Protein AF-A0A355H1V7-F1 (afdb_monomer)

Secondary structure (DSSP, 8-state):
----HHHHHHT-SSS-EE---TTS--HHHHHHHHHHTSEE----TTTT-TTT-HHHHHHHHHHHT--TTS-HHHHHHHHHHHHHHHHTTTTTTSS---SSS--

Radius of gyration: 15.61 Å; Cα contacts (8 Å, |Δi|>4): 139; chains: 1; bounding box: 32×23×47 Å

Sequence (103 aa):
MIKSRLSEMLGIKYPIIQAGMGPFSNNNLCVAAANAGVLGLLSTSGLFNKDDQPWIYKAFVESGEAGMDDDMATVMEKVLKRTYRRSRTRAASSGSTSWYRRK

Solvent-accessible surface area (backbone atoms only — not comparable to full-atom values): 5896 Å² total; per-residue (Å²): 132,78,83,45,74,66,17,67,76,68,74,31,68,40,83,46,72,50,70,62,48,63,53,42,63,32,48,68,56,22,26,51,33,36,59,72,25,26,48,42,37,73,35,61,74,30,71,80,44,62,82,88,38,45,69,43,26,46,45,39,22,63,66,11,80,38,57,92,84,52,54,69,67,56,34,52,49,32,32,52,52,46,40,57,60,60,36,48,68,50,64,73,72,51,92,56,84,76,75,87,75,82,124

Nearest PDB structures (foldseek):
  2z6i-assembly1_A  TM=5.045E-01  e=8.194E-02  Streptococcus pneumoniae
  5gvh-assembly1_A-2  TM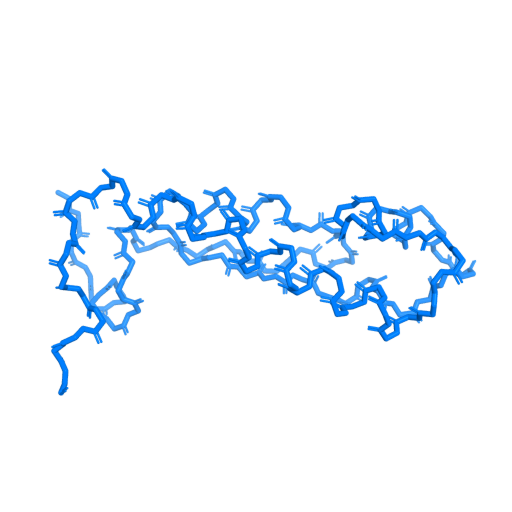=5.146E-01  e=1.339E-01  Thermotoga maritima MSB8

Foldseek 3Di:
DDDDPCCVVVVFDDNAEDDADPPAFCLVVLLVCLLNRHHRDGHCNNLPDCPVCVPRVVRLCVCLVHDPPDDSVVSVVSSVVVSVVSSCPNVVVPPPPDPVPDD

Mean predicted aligned error: 7.01 Å

pLDDT: mean 84.76, std 18.85, range [32.56, 97.06]

Structure (mmCIF, N/CA/C/O backbone):
data_AF-A0A355H1V7-F1
#
_entry.id   AF-A0A355H1V7-F1
#
loop_
_atom_site.group_PDB
_atom_site.id
_atom_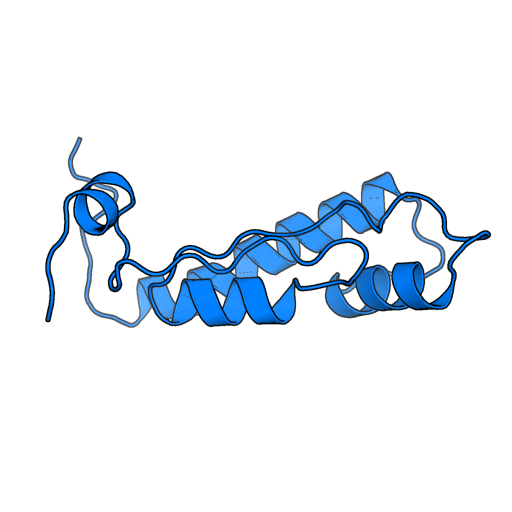site.type_symbol
_atom_site.label_atom_id
_atom_site.label_alt_id
_atom_site.label_comp_id
_atom_site.label_asym_id
_atom_site.label_entity_id
_atom_site.label_seq_id
_atom_site.pdbx_PDB_ins_code
_atom_site.Cartn_x
_atom_site.Cartn_y
_atom_site.Cartn_z
_atom_site.occupancy
_atom_site.B_iso_or_equiv
_atom_site.auth_seq_id
_atom_site.auth_comp_id
_atom_site.auth_asym_id
_atom_site.auth_atom_id
_atom_site.pdbx_PDB_model_num
ATOM 1 N N . MET A 1 1 ? -19.574 4.905 20.443 1.00 65.38 1 MET A N 1
ATOM 2 C CA . MET A 1 1 ? -18.733 4.244 19.414 1.00 65.38 1 MET A CA 1
ATOM 3 C C . MET A 1 1 ? -18.692 2.756 19.722 1.00 65.38 1 MET A C 1
ATOM 5 O O . MET A 1 1 ? -18.523 2.426 20.890 1.00 65.38 1 MET A O 1
ATOM 9 N N . ILE A 1 2 ? -18.876 1.885 18.725 1.00 82.44 2 ILE A N 1
ATOM 10 C CA . ILE A 1 2 ? -18.855 0.427 18.925 1.00 82.44 2 ILE A CA 1
ATOM 11 C C . ILE A 1 2 ? -17.416 0.000 19.227 1.00 82.44 2 ILE A C 1
ATOM 13 O O . ILE A 1 2 ? -16.537 0.160 18.383 1.00 82.44 2 ILE A O 1
ATOM 17 N N . LYS A 1 3 ? -17.176 -0.517 20.434 1.00 82.31 3 LYS A N 1
ATOM 18 C CA . LYS A 1 3 ? -15.913 -1.166 20.797 1.00 82.31 3 LYS A CA 1
ATOM 19 C C . LYS A 1 3 ? -16.051 -2.657 20.524 1.00 82.31 3 LYS A C 1
ATOM 21 O O . LYS A 1 3 ? -16.932 -3.301 21.082 1.00 82.31 3 LYS A O 1
ATOM 26 N N . SER A 1 4 ? -15.214 -3.178 19.634 1.00 93.75 4 SER A N 1
ATOM 27 C CA . SER A 1 4 ? -15.190 -4.595 19.272 1.00 93.75 4 SER A CA 1
ATOM 28 C C . SER A 1 4 ? -13.852 -5.218 19.658 1.00 93.75 4 SER A C 1
ATOM 30 O O . SER A 1 4 ? -12.834 -4.523 19.700 1.00 93.75 4 SER A O 1
ATOM 32 N N . ARG A 1 5 ? -13.832 -6.545 19.819 1.00 95.94 5 ARG A N 1
ATOM 33 C CA . ARG A 1 5 ? -12.591 -7.313 19.992 1.00 95.94 5 ARG A CA 1
ATOM 34 C C . ARG A 1 5 ? -11.584 -7.051 18.861 1.00 95.94 5 ARG A C 1
ATOM 36 O O . ARG A 1 5 ? -10.390 -6.969 19.118 1.00 95.94 5 ARG A O 1
ATOM 43 N N . LEU A 1 6 ? -12.058 -6.870 17.624 1.00 94.12 6 LEU A N 1
ATOM 44 C CA . LEU A 1 6 ? -11.215 -6.553 16.465 1.00 94.12 6 LEU A CA 1
ATOM 45 C C . LEU A 1 6 ? -10.490 -5.209 16.638 1.00 94.12 6 LEU A C 1
ATOM 47 O O . LEU A 1 6 ? -9.289 -5.113 16.400 1.00 94.12 6 LEU A O 1
ATOM 51 N N . SER A 1 7 ? -11.219 -4.183 17.080 1.00 93.75 7 SER A N 1
ATOM 52 C CA . SER A 1 7 ? -10.673 -2.844 17.323 1.00 93.75 7 SER A CA 1
ATOM 53 C C . SER A 1 7 ? -9.597 -2.854 18.412 1.00 93.75 7 SER A C 1
ATOM 55 O O . SER A 1 7 ? -8.567 -2.206 18.251 1.00 93.75 7 SER A O 1
ATOM 57 N N . GLU A 1 8 ? -9.804 -3.626 19.484 1.00 94.19 8 GLU A N 1
ATOM 58 C CA . GLU A 1 8 ? -8.840 -3.783 20.583 1.00 94.19 8 GLU A CA 1
ATOM 59 C C . GLU A 1 8 ? -7.590 -4.563 20.162 1.00 94.19 8 GLU A C 1
ATOM 61 O O . GLU A 1 8 ? -6.478 -4.145 20.473 1.00 94.19 8 GLU A O 1
ATOM 66 N N . MET A 1 9 ? -7.756 -5.658 19.413 1.00 96.00 9 MET A N 1
ATOM 67 C CA . MET A 1 9 ? -6.635 -6.476 18.934 1.00 96.00 9 MET A CA 1
ATOM 68 C C . MET A 1 9 ? -5.710 -5.715 17.979 1.00 96.00 9 MET A C 1
ATOM 70 O O . MET A 1 9 ? -4.501 -5.929 18.002 1.00 96.00 9 MET A O 1
ATOM 74 N N . LEU A 1 10 ? -6.273 -4.851 17.131 1.00 93.06 10 LEU A N 1
ATOM 75 C CA . LEU A 1 10 ? -5.533 -4.150 16.078 1.00 93.06 10 LEU A CA 1
ATOM 76 C C . LEU A 1 10 ? -5.174 -2.700 16.428 1.00 93.06 10 LEU A C 1
ATOM 78 O O . LEU A 1 10 ? -4.433 -2.063 15.683 1.00 93.06 10 LEU A O 1
ATOM 82 N N . GLY A 1 11 ? -5.711 -2.152 17.522 1.00 92.31 11 GLY A N 1
ATOM 83 C CA . GLY A 1 11 ? -5.506 -0.750 17.896 1.00 92.31 11 GLY A CA 1
ATOM 84 C C . GLY A 1 11 ? -6.143 0.256 16.927 1.00 92.31 11 GLY A C 1
ATOM 85 O O . GLY A 1 11 ? -5.618 1.353 16.749 1.00 92.31 11 GLY A O 1
ATOM 86 N N . ILE A 1 12 ? -7.261 -0.105 16.286 1.00 92.94 12 ILE A N 1
ATOM 87 C CA . ILE A 1 12 ? -7.986 0.744 15.322 1.00 92.94 12 ILE A CA 1
ATOM 88 C C . ILE A 1 12 ? -9.251 1.351 15.947 1.00 92.94 12 ILE A C 1
ATOM 90 O O . ILE A 1 12 ? -9.853 0.781 16.855 1.00 92.94 12 ILE A O 1
ATOM 94 N N . LYS A 1 13 ? -9.687 2.512 15.446 1.00 93.38 13 LYS A N 1
ATOM 95 C CA . LYS A 1 13 ? -10.835 3.268 15.978 1.00 93.38 13 LYS A CA 1
ATOM 96 C C . LYS A 1 13 ? -12.175 2.633 15.619 1.00 93.38 13 LYS A C 1
ATOM 98 O O . LYS A 1 13 ? -13.090 2.623 16.440 1.00 93.38 13 LYS A O 1
ATOM 103 N N . TYR A 1 14 ? -12.294 2.137 14.391 1.00 94.62 14 TYR A N 1
ATOM 104 C CA . TYR A 1 14 ? -13.529 1.563 13.868 1.00 94.62 14 TYR A CA 1
ATOM 105 C C . TYR A 1 14 ? -13.307 0.095 13.501 1.00 94.62 14 TYR A C 1
ATOM 107 O O . TYR A 1 14 ? -12.251 -0.226 12.958 1.00 94.62 14 TYR A O 1
ATOM 115 N N . PRO A 1 15 ? -14.275 -0.804 13.758 1.00 95.56 15 PRO A N 1
ATOM 116 C CA . PRO A 1 15 ? -14.193 -2.216 13.378 1.00 95.56 15 PRO A CA 1
ATOM 117 C C . PRO A 1 15 ? -14.444 -2.405 11.875 1.00 95.56 15 PRO A C 1
ATOM 119 O O . PRO A 1 15 ? -15.333 -3.142 11.463 1.00 95.56 15 PRO A O 1
ATOM 122 N N . ILE A 1 16 ? -13.696 -1.673 11.055 1.00 95.81 16 ILE A N 1
ATOM 123 C CA . ILE A 1 16 ? -13.808 -1.643 9.601 1.00 95.81 16 ILE A CA 1
ATOM 124 C C . ILE A 1 16 ? -12.450 -2.051 9.040 1.00 95.81 16 ILE A C 1
ATOM 126 O O . ILE A 1 16 ? -11.401 -1.655 9.558 1.00 95.81 16 ILE A O 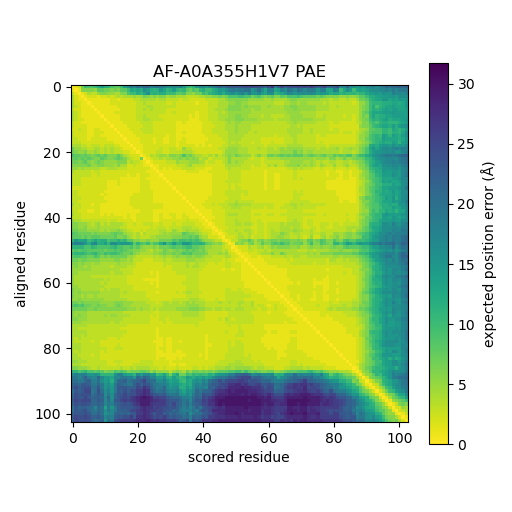1
ATOM 130 N N . ILE A 1 17 ? -12.484 -2.840 7.971 1.00 96.44 17 ILE A N 1
ATOM 131 C CA . ILE A 1 17 ? -11.306 -3.248 7.214 1.00 96.44 17 ILE A CA 1
ATOM 132 C C . ILE A 1 17 ? -11.518 -2.810 5.768 1.00 96.44 17 ILE A C 1
ATOM 134 O O . ILE A 1 17 ? -12.525 -3.150 5.149 1.00 96.44 17 ILE A O 1
ATOM 138 N N . GLN A 1 18 ? -10.569 -2.052 5.230 1.00 96.50 18 GLN A N 1
ATOM 139 C CA . GLN A 1 18 ? -10.502 -1.742 3.808 1.00 96.50 18 GLN A CA 1
ATOM 140 C C . GLN A 1 18 ? -9.781 -2.907 3.109 1.00 96.50 18 GLN A C 1
ATOM 142 O O . GLN A 1 18 ? -8.605 -3.147 3.362 1.00 96.50 18 GLN A O 1
ATOM 147 N N . ALA A 1 19 ? -10.499 -3.660 2.271 1.00 95.81 19 ALA A N 1
ATOM 148 C CA . ALA A 1 19 ? -9.985 -4.863 1.604 1.00 95.81 19 ALA A CA 1
ATOM 149 C C . ALA A 1 19 ? -8.922 -4.551 0.535 1.00 95.81 19 ALA A C 1
ATOM 151 O O . ALA A 1 19 ? -8.948 -3.483 -0.068 1.00 95.81 19 ALA A O 1
ATOM 152 N N . GLY A 1 20 ? -8.016 -5.484 0.235 1.00 92.56 20 GLY A N 1
ATOM 153 C CA . GLY A 1 20 ? -7.114 -5.333 -0.913 1.00 92.56 20 GLY A CA 1
ATOM 154 C C . GLY A 1 20 ? -7.900 -5.215 -2.227 1.00 92.56 20 GLY A C 1
ATOM 155 O O . GLY A 1 20 ? -8.866 -5.942 -2.431 1.00 92.56 20 GLY A O 1
ATOM 156 N N . MET A 1 21 ? -7.495 -4.298 -3.109 1.00 91.50 21 MET A N 1
ATOM 157 C CA . MET A 1 21 ? -8.195 -3.997 -4.371 1.00 91.50 21 MET A CA 1
ATOM 158 C C . MET A 1 21 ? -7.361 -4.386 -5.597 1.00 91.50 21 MET A C 1
ATOM 160 O O . MET A 1 21 ? -7.244 -3.619 -6.545 1.00 91.50 21 MET A O 1
ATOM 164 N N . GLY A 1 22 ? -6.728 -5.560 -5.569 1.00 87.12 22 GLY A N 1
ATOM 165 C CA . GLY A 1 22 ? -5.944 -6.061 -6.700 1.00 87.12 22 GLY A CA 1
ATOM 166 C C . GLY A 1 22 ? -6.784 -6.211 -7.978 1.00 87.12 22 GLY A C 1
ATOM 167 O O . GLY A 1 22 ? -7.931 -6.642 -7.877 1.00 87.12 22 GLY A O 1
ATOM 168 N N . PRO A 1 23 ? -6.249 -5.881 -9.170 1.00 89.81 23 PRO A N 1
ATOM 169 C CA . PRO A 1 23 ? -4.883 -5.422 -9.454 1.00 89.81 23 PRO A CA 1
ATOM 170 C C . PRO A 1 23 ? -4.688 -3.900 -9.305 1.00 89.81 23 PRO A C 1
ATOM 172 O O . PRO A 1 23 ? -3.629 -3.387 -9.634 1.00 89.81 23 PRO A O 1
ATOM 175 N N . PHE A 1 24 ? -5.680 -3.145 -8.835 1.00 89.25 24 PHE A N 1
ATOM 176 C CA . PHE A 1 24 ? -5.621 -1.685 -8.791 1.00 89.25 24 PHE A CA 1
ATOM 177 C C . PHE A 1 24 ? -4.775 -1.158 -7.626 1.00 89.25 24 PHE A C 1
ATOM 179 O O . PHE A 1 24 ? -4.804 -1.690 -6.510 1.00 89.25 24 PHE A O 1
ATOM 186 N N . SER A 1 25 ? -4.060 -0.055 -7.870 1.00 90.19 25 SER A N 1
ATOM 187 C CA . SER A 1 25 ? -3.364 0.659 -6.801 1.00 90.19 25 SER A CA 1
ATOM 188 C C . SER A 1 25 ? -4.371 1.310 -5.855 1.00 90.19 25 SER A C 1
ATOM 190 O O . SER A 1 25 ? -5.096 2.237 -6.222 1.00 90.19 25 SER A O 1
ATOM 192 N N . ASN A 1 26 ? -4.386 0.849 -4.604 1.00 94.56 26 ASN A N 1
ATOM 193 C CA . ASN A 1 26 ? -5.190 1.421 -3.527 1.00 94.56 26 ASN A CA 1
ATOM 194 C C . ASN A 1 26 ? -4.343 2.180 -2.496 1.00 94.56 26 ASN A C 1
ATOM 196 O O . ASN A 1 26 ? -4.821 2.453 -1.398 1.00 94.56 26 ASN A O 1
ATOM 200 N N . ASN A 1 27 ? -3.109 2.560 -2.839 1.00 95.44 27 ASN A N 1
ATOM 201 C CA . ASN A 1 27 ? -2.137 3.158 -1.917 1.00 95.44 27 ASN A CA 1
ATOM 202 C C . ASN A 1 27 ? -2.700 4.388 -1.181 1.00 95.44 27 ASN A C 1
ATOM 204 O O . ASN A 1 27 ? -2.632 4.484 0.045 1.00 95.44 27 ASN A O 1
ATOM 208 N N . ASN A 1 28 ? -3.329 5.314 -1.916 1.00 95.50 28 ASN A N 1
ATOM 209 C CA . ASN A 1 28 ? -3.943 6.515 -1.334 1.00 95.50 28 ASN A CA 1
ATOM 210 C C . ASN A 1 28 ? -5.149 6.178 -0.443 1.00 95.50 28 ASN A C 1
ATOM 212 O O . ASN A 1 28 ? -5.325 6.789 0.612 1.00 95.50 28 ASN A O 1
ATOM 216 N N . LEU A 1 29 ? -5.959 5.194 -0.843 1.00 96.06 29 LEU A N 1
ATOM 217 C CA . LEU A 1 29 ? -7.107 4.734 -0.065 1.00 96.06 29 LEU A CA 1
ATOM 218 C C . LEU A 1 29 ? -6.657 4.049 1.231 1.00 96.06 29 LEU A C 1
ATOM 220 O O . LEU A 1 29 ? -7.210 4.338 2.287 1.00 96.06 29 LEU A O 1
ATOM 224 N N . CYS A 1 30 ? -5.624 3.207 1.173 1.00 96.25 30 CYS A N 1
ATOM 225 C CA . CYS A 1 30 ? -5.013 2.568 2.336 1.00 96.25 30 CYS A CA 1
ATOM 226 C C . CYS A 1 30 ? -4.521 3.622 3.341 1.00 96.25 30 CYS A C 1
ATOM 228 O O . CYS A 1 30 ? -4.820 3.537 4.533 1.00 96.25 30 CYS A O 1
ATOM 230 N N . VAL A 1 31 ? -3.824 4.661 2.863 1.00 96.50 31 VAL A N 1
ATOM 231 C CA . VAL A 1 31 ? -3.387 5.797 3.692 1.00 96.50 31 VAL A CA 1
ATOM 232 C C . VAL A 1 31 ? -4.578 6.535 4.311 1.00 96.50 31 VAL A C 1
ATOM 234 O O . VAL A 1 31 ? -4.553 6.842 5.503 1.00 96.50 31 VAL A O 1
ATOM 237 N N . ALA A 1 32 ? -5.616 6.833 3.526 1.00 96.19 32 ALA A N 1
ATOM 238 C CA . ALA A 1 32 ? -6.801 7.538 4.009 1.00 96.19 32 ALA A CA 1
ATOM 239 C C . ALA A 1 32 ? -7.561 6.722 5.068 1.00 96.19 32 ALA A C 1
ATOM 241 O O . ALA A 1 32 ? -7.917 7.265 6.114 1.00 96.19 32 ALA A O 1
ATOM 242 N N . ALA A 1 33 ? -7.743 5.418 4.836 1.00 96.12 33 ALA A N 1
ATOM 243 C CA . ALA A 1 33 ? -8.368 4.489 5.772 1.00 96.12 33 ALA A CA 1
ATOM 244 C C . ALA A 1 33 ? -7.581 4.411 7.090 1.00 96.12 33 ALA A C 1
ATOM 246 O O . ALA A 1 33 ? -8.150 4.647 8.159 1.00 96.12 33 ALA A O 1
ATOM 247 N N . ALA A 1 34 ? -6.264 4.194 7.020 1.00 96.06 34 ALA A N 1
ATOM 248 C CA . ALA A 1 34 ? -5.396 4.163 8.197 1.00 96.06 34 ALA A CA 1
ATOM 249 C C . ALA A 1 34 ? -5.488 5.466 9.011 1.00 96.06 34 ALA A C 1
ATOM 251 O O . ALA A 1 34 ? -5.713 5.435 10.221 1.00 96.06 34 ALA A O 1
ATOM 252 N N . ASN A 1 35 ? -5.420 6.623 8.343 1.00 95.56 35 ASN A N 1
ATOM 253 C CA . ASN A 1 35 ? -5.539 7.935 8.988 1.00 95.56 35 ASN A CA 1
ATOM 254 C C . ASN A 1 35 ? -6.940 8.220 9.564 1.00 95.56 35 ASN A C 1
ATOM 256 O O . ASN A 1 35 ? -7.072 9.067 10.449 1.00 95.56 35 ASN A O 1
ATOM 260 N N . ALA A 1 36 ? -7.984 7.542 9.080 1.00 94.94 36 ALA A N 1
ATOM 261 C CA . ALA A 1 36 ? -9.331 7.602 9.645 1.00 94.94 36 ALA A CA 1
ATOM 262 C C . ALA A 1 36 ? -9.513 6.672 10.864 1.00 94.94 36 ALA A C 1
ATOM 264 O O . ALA A 1 36 ? -10.539 6.747 11.540 1.00 94.94 36 ALA A O 1
ATOM 265 N N . GLY A 1 37 ? -8.527 5.821 11.172 1.00 93.75 37 GLY A N 1
ATOM 266 C CA . GLY A 1 37 ? -8.595 4.825 12.242 1.00 93.75 37 GLY A CA 1
ATOM 267 C C . GLY A 1 37 ? -9.263 3.514 11.815 1.00 93.75 37 GLY A C 1
ATOM 268 O O . GLY A 1 37 ? -9.861 2.837 12.649 1.00 93.75 37 GLY A O 1
ATOM 269 N N . VAL A 1 38 ? -9.192 3.183 10.527 1.00 95.25 38 VAL A N 1
ATOM 270 C CA . VAL A 1 38 ? -9.637 1.923 9.910 1.00 95.25 38 VAL A CA 1
ATOM 271 C C . VAL A 1 38 ? -8.399 1.086 9.568 1.00 95.25 38 VAL A C 1
ATOM 273 O O . VAL A 1 38 ? -7.360 1.651 9.230 1.00 95.25 38 VAL A O 1
ATOM 276 N N . LEU A 1 39 ? -8.484 -0.248 9.614 1.00 95.94 39 LEU A N 1
ATOM 277 C CA . LEU A 1 39 ? -7.401 -1.084 9.081 1.00 95.94 39 LEU A CA 1
ATOM 278 C C . LEU A 1 39 ? -7.366 -0.958 7.547 1.00 95.94 39 LEU A C 1
ATOM 280 O O . LEU A 1 39 ? -8.286 -1.413 6.870 1.00 95.94 39 LEU A O 1
ATOM 284 N N . GLY A 1 40 ? -6.311 -0.342 7.010 1.00 95.81 40 GLY A N 1
ATOM 285 C CA . GLY A 1 40 ? -6.039 -0.271 5.571 1.00 95.81 40 GLY A CA 1
ATOM 286 C C . GLY A 1 40 ? -5.152 -1.423 5.106 1.00 95.81 40 GLY A C 1
ATOM 287 O O . GLY A 1 40 ? -4.132 -1.689 5.741 1.00 95.81 40 GLY A O 1
ATOM 288 N N . LEU A 1 41 ? -5.520 -2.086 4.005 1.00 95.62 41 LEU A N 1
ATOM 289 C CA . LEU A 1 41 ? -4.706 -3.132 3.383 1.00 95.62 41 LEU A CA 1
ATOM 290 C C . LEU A 1 41 ? -4.128 -2.624 2.068 1.00 95.62 41 LEU A C 1
ATOM 292 O O . LEU A 1 41 ? -4.860 -2.238 1.158 1.00 95.62 41 LEU A O 1
ATOM 296 N N . LEU A 1 42 ? -2.807 -2.665 1.952 1.00 93.31 42 LEU A N 1
ATOM 297 C CA . LEU A 1 42 ? -2.105 -2.277 0.739 1.00 93.31 42 LEU A CA 1
ATOM 298 C C . LEU A 1 42 ? -2.110 -3.436 -0.262 1.00 93.31 42 LEU A C 1
ATOM 300 O O . LEU A 1 42 ? -1.590 -4.511 0.030 1.00 93.31 42 LEU A O 1
ATOM 304 N N . SER A 1 43 ? -2.696 -3.219 -1.436 1.00 92.38 43 SER A N 1
ATOM 305 C CA . SER A 1 43 ? -2.657 -4.184 -2.531 1.00 92.38 43 SER A CA 1
ATOM 306 C C . SER A 1 43 ? -1.366 -4.017 -3.319 1.00 92.38 43 SER A C 1
ATOM 308 O O . SER A 1 43 ? -1.044 -2.909 -3.727 1.00 92.38 43 SER A O 1
ATOM 310 N N . THR A 1 44 ? -0.644 -5.106 -3.567 1.00 90.31 44 THR A N 1
ATOM 311 C CA . THR A 1 44 ? 0.586 -5.106 -4.380 1.00 90.31 44 THR A CA 1
ATOM 312 C C . THR A 1 44 ? 0.496 -6.046 -5.577 1.00 90.31 44 THR A C 1
ATOM 314 O O . THR A 1 44 ? 1.423 -6.129 -6.377 1.00 90.31 44 THR A O 1
ATOM 317 N N . SER A 1 45 ? -0.640 -6.727 -5.744 1.00 88.75 45 SER A N 1
ATOM 318 C CA . SER A 1 45 ? -0.814 -7.770 -6.752 1.00 88.75 45 SER A CA 1
ATOM 319 C C . SER A 1 45 ? -0.862 -7.266 -8.188 1.00 88.75 45 SER A C 1
ATOM 321 O O . SER A 1 45 ? -0.889 -8.103 -9.070 1.00 88.75 45 SER A O 1
ATOM 323 N N . GLY A 1 46 ? -0.907 -5.952 -8.440 1.00 85.75 46 GLY A N 1
ATOM 324 C CA . GLY A 1 46 ? -0.793 -5.369 -9.785 1.00 85.75 46 GLY A CA 1
ATOM 325 C C . GLY A 1 46 ? 0.604 -4.833 -10.116 1.00 85.75 46 GLY A C 1
ATOM 326 O O . GLY A 1 46 ? 0.851 -4.416 -11.243 1.00 85.75 46 GLY A O 1
ATOM 327 N N . LEU A 1 47 ? 1.539 -4.861 -9.160 1.00 86.06 47 LEU A N 1
ATOM 328 C CA . LEU A 1 47 ? 2.919 -4.406 -9.336 1.00 86.06 47 LEU A CA 1
ATOM 329 C C . LEU A 1 47 ? 3.833 -5.574 -9.753 1.00 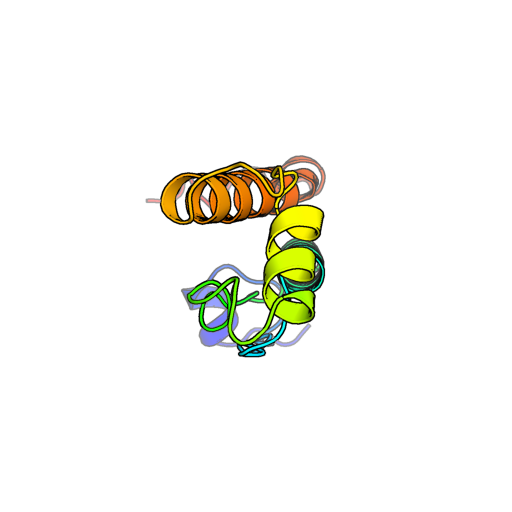86.06 47 LEU A C 1
ATOM 331 O O . LEU A 1 47 ? 4.824 -5.855 -9.087 1.00 86.06 47 LEU A O 1
ATOM 335 N N . PHE A 1 48 ? 3.474 -6.306 -10.810 1.00 81.56 48 PHE A N 1
ATOM 336 C CA . PHE A 1 48 ? 4.245 -7.478 -11.263 1.00 81.56 48 PHE A CA 1
ATOM 337 C C . PHE A 1 48 ? 4.577 -7.483 -12.758 1.00 81.56 48 PHE A C 1
ATOM 339 O O . PHE A 1 48 ? 5.488 -8.204 -13.153 1.00 81.56 48 PHE A O 1
ATOM 346 N N . ASN A 1 49 ? 3.888 -6.695 -13.593 1.00 74.75 49 ASN A N 1
ATOM 347 C CA . ASN A 1 49 ? 4.213 -6.620 -15.017 1.00 74.75 49 ASN A CA 1
ATOM 348 C C . ASN A 1 49 ? 3.906 -5.234 -15.617 1.00 74.75 49 ASN A C 1
ATOM 350 O O . ASN A 1 49 ? 2.748 -4.821 -15.695 1.00 74.75 49 AS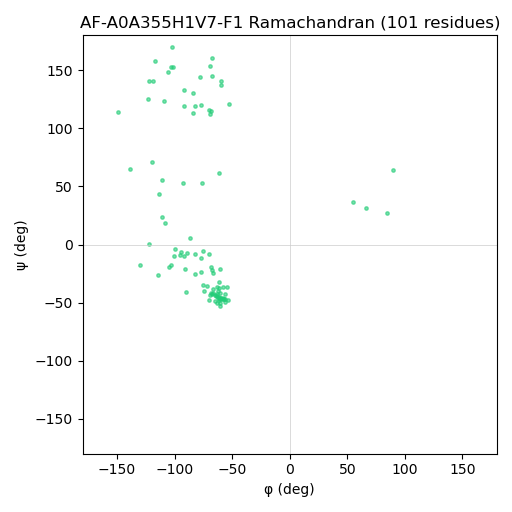N A O 1
ATOM 354 N N . LYS A 1 50 ? 4.959 -4.524 -16.043 1.00 81.81 50 LYS A N 1
ATOM 355 C CA . LYS A 1 50 ? 4.868 -3.210 -16.701 1.00 81.81 50 LYS A CA 1
ATOM 356 C C . LYS A 1 50 ? 4.443 -3.293 -18.171 1.00 81.81 50 LYS A C 1
ATOM 358 O O . LYS A 1 50 ? 3.911 -2.318 -18.690 1.00 81.81 50 LYS A O 1
ATOM 363 N N . ASP A 1 51 ? 4.674 -4.436 -18.811 1.00 85.25 51 ASP A N 1
ATOM 364 C CA . ASP A 1 51 ? 4.467 -4.646 -20.242 1.00 85.25 51 ASP A CA 1
ATOM 365 C C . ASP A 1 51 ? 3.036 -5.143 -20.519 1.00 85.25 51 ASP A C 1
ATOM 367 O O . ASP A 1 51 ? 2.373 -4.637 -21.421 1.00 85.25 51 ASP A O 1
ATOM 371 N N . ASP A 1 52 ? 2.512 -6.050 -19.684 1.00 85.94 52 ASP A N 1
ATOM 372 C CA . ASP A 1 52 ? 1.154 -6.601 -19.851 1.00 85.94 52 ASP A CA 1
ATOM 373 C C . ASP A 1 52 ? 0.051 -5.610 -19.441 1.00 85.94 52 ASP A C 1
ATOM 375 O O . ASP A 1 52 ? -1.041 -5.608 -20.012 1.00 85.94 52 ASP A O 1
ATOM 379 N N . GLN A 1 53 ? 0.298 -4.793 -18.408 1.00 87.00 53 GLN A N 1
ATOM 380 C CA . GLN A 1 53 ? -0.695 -3.869 -17.840 1.00 87.00 53 GLN A CA 1
ATOM 381 C C . GLN A 1 53 ? -0.074 -2.500 -17.502 1.00 87.00 53 GLN A C 1
ATOM 383 O O . GLN A 1 53 ? -0.050 -2.086 -16.335 1.00 87.00 53 GLN A O 1
ATOM 388 N N . PRO A 1 54 ? 0.398 -1.744 -18.513 1.00 89.75 54 PRO A N 1
ATOM 389 C CA . PRO A 1 54 ? 1.173 -0.521 -18.306 1.00 89.75 54 PRO A CA 1
ATOM 390 C C . PRO A 1 54 ? 0.409 0.564 -17.540 1.00 89.75 54 PRO A C 1
ATOM 392 O O . PRO A 1 54 ? 1.009 1.310 -16.771 1.00 89.75 54 PRO A O 1
ATOM 395 N N . TRP A 1 55 ? -0.917 0.651 -17.690 1.00 90.56 55 TRP A N 1
ATOM 396 C CA . TRP A 1 55 ? -1.728 1.632 -16.957 1.00 90.56 55 TRP A CA 1
ATOM 397 C C . TRP A 1 55 ? -1.857 1.295 -15.465 1.00 90.56 55 TRP A C 1
ATOM 399 O O . TRP A 1 55 ? -1.860 2.203 -14.634 1.00 90.56 55 TRP A O 1
ATOM 409 N N . ILE A 1 56 ? -1.928 0.008 -15.109 1.00 91.44 56 ILE A N 1
ATOM 410 C CA . ILE A 1 56 ? -1.945 -0.437 -13.711 1.00 91.44 56 ILE A CA 1
ATOM 411 C C . ILE A 1 56 ? -0.573 -0.205 -13.090 1.00 91.44 56 ILE A C 1
ATOM 413 O O . ILE A 1 56 ? -0.487 0.413 -12.029 1.00 91.44 56 ILE A O 1
ATOM 417 N N . TYR A 1 57 ? 0.495 -0.608 -13.782 1.00 92.44 57 TYR A N 1
ATOM 418 C CA . TYR A 1 57 ? 1.861 -0.370 -13.328 1.00 92.44 57 TYR A CA 1
ATOM 419 C C . TYR A 1 57 ? 2.134 1.125 -13.121 1.00 92.44 57 TYR A C 1
ATOM 421 O O . TYR A 1 57 ? 2.589 1.531 -12.052 1.00 92.44 57 TYR A O 1
ATOM 429 N N . LYS A 1 58 ? 1.743 1.967 -14.087 1.00 93.12 58 LYS A N 1
ATOM 430 C CA . LYS A 1 58 ? 1.830 3.428 -13.982 1.00 93.12 58 LYS A CA 1
ATOM 431 C C . LYS A 1 58 ? 1.083 3.963 -12.759 1.00 93.12 58 LYS A C 1
ATOM 433 O O . LYS A 1 58 ? 1.633 4.788 -12.035 1.00 93.12 58 LYS A O 1
ATOM 438 N N . ALA A 1 59 ? -0.116 3.455 -12.464 1.00 93.75 59 ALA A N 1
ATOM 439 C CA . ALA A 1 59 ? -0.848 3.858 -11.265 1.00 93.75 59 ALA A CA 1
ATOM 440 C C . ALA A 1 59 ? -0.077 3.524 -9.974 1.00 93.75 59 ALA A C 1
ATOM 442 O O . ALA A 1 59 ? -0.088 4.316 -9.027 1.00 93.75 59 ALA A O 1
ATOM 443 N N . PHE A 1 60 ? 0.626 2.387 -9.909 1.00 94.12 60 PHE A N 1
ATOM 444 C CA . PHE A 1 60 ? 1.504 2.075 -8.776 1.00 94.12 60 PHE A CA 1
ATOM 445 C C . PHE A 1 60 ? 2.727 2.983 -8.702 1.00 94.12 60 PHE A C 1
ATOM 447 O O . PHE A 1 60 ? 3.057 3.434 -7.609 1.00 94.12 60 PHE A O 1
ATOM 454 N N . VAL A 1 61 ? 3.359 3.280 -9.835 1.00 94.88 61 VAL A N 1
ATOM 455 C CA . VAL A 1 61 ? 4.514 4.182 -9.912 1.00 94.88 61 VAL A CA 1
ATOM 456 C C . VAL A 1 61 ? 4.139 5.580 -9.413 1.00 94.88 61 VAL A C 1
ATOM 458 O O . VAL A 1 61 ? 4.740 6.089 -8.464 1.00 94.88 61 VAL A O 1
ATOM 461 N N . GLU A 1 62 ? 3.073 6.165 -9.962 1.00 94.38 62 GLU A N 1
ATOM 462 C CA . GLU A 1 62 ? 2.593 7.502 -9.594 1.00 94.38 62 GLU A CA 1
ATOM 463 C C . GLU A 1 62 ? 2.179 7.565 -8.120 1.00 94.38 62 GLU A C 1
ATOM 465 O O . GLU A 1 62 ? 2.597 8.445 -7.364 1.00 94.38 62 GLU A O 1
ATOM 470 N N . SER A 1 63 ? 1.398 6.582 -7.665 1.00 94.25 63 SER A N 1
ATOM 471 C CA . SER A 1 63 ? 0.997 6.487 -6.259 1.00 94.25 63 SER A CA 1
ATOM 472 C C . SER A 1 63 ? 2.116 5.995 -5.332 1.00 94.25 63 SER A C 1
ATOM 474 O O . SER A 1 63 ? 1.933 5.965 -4.117 1.00 94.25 63 SER A O 1
ATOM 476 N N . GLY A 1 64 ? 3.267 5.596 -5.856 1.00 94.38 64 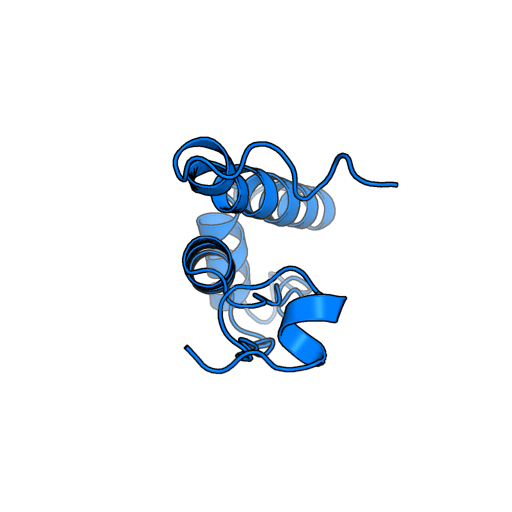GLY A N 1
ATOM 477 C CA . GLY A 1 64 ? 4.460 5.251 -5.092 1.00 94.38 64 GLY A CA 1
ATOM 478 C C . GLY A 1 64 ? 5.397 6.434 -4.882 1.00 94.38 64 GLY A C 1
ATOM 479 O O . GLY A 1 64 ? 6.309 6.321 -4.069 1.00 94.38 64 GLY A O 1
ATOM 480 N N . GLU A 1 65 ? 5.160 7.566 -5.561 1.00 95.38 65 GLU A N 1
ATOM 481 C CA . GLU A 1 65 ? 6.178 8.613 -5.751 1.00 95.38 65 GLU A CA 1
ATOM 482 C C . GLU A 1 65 ? 7.463 8.013 -6.386 1.00 95.38 65 GLU A C 1
ATOM 484 O O . GLU A 1 65 ? 8.583 8.381 -6.033 1.00 95.38 65 GLU A O 1
ATOM 489 N N . ALA A 1 66 ? 7.289 7.040 -7.292 1.00 95.25 66 ALA A N 1
ATOM 490 C CA . ALA A 1 66 ? 8.345 6.360 -8.042 1.00 95.25 66 ALA A CA 1
ATOM 491 C C . ALA A 1 66 ? 8.446 6.888 -9.487 1.00 95.25 66 ALA A C 1
ATOM 493 O O . ALA A 1 66 ? 7.589 7.647 -9.941 1.00 95.25 66 ALA A O 1
ATOM 494 N N . GLY A 1 67 ? 9.504 6.499 -10.198 1.00 93.81 67 GLY A N 1
ATOM 495 C CA . GLY A 1 67 ? 9.709 6.763 -11.622 1.00 93.81 67 GLY A CA 1
ATOM 496 C C . GLY A 1 67 ? 9.385 5.537 -12.478 1.00 93.81 67 GLY A C 1
ATOM 497 O O . GLY A 1 67 ? 9.495 4.407 -12.015 1.00 93.81 67 GLY A O 1
ATOM 498 N N . MET A 1 68 ? 8.995 5.753 -13.737 1.00 90.25 68 MET A N 1
ATOM 499 C CA . MET A 1 68 ? 8.714 4.655 -14.681 1.00 90.25 68 MET A CA 1
ATOM 500 C C . MET A 1 68 ? 9.973 3.870 -15.085 1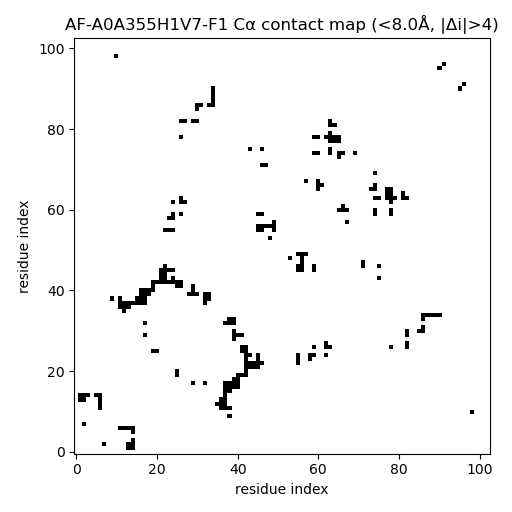.00 90.25 68 MET A C 1
ATOM 502 O O . MET A 1 68 ? 9.852 2.738 -15.546 1.00 90.25 68 MET A O 1
ATOM 506 N N . ASP A 1 69 ? 11.154 4.463 -14.892 1.00 91.12 69 ASP A N 1
ATOM 507 C CA . ASP A 1 69 ? 12.454 3.843 -15.166 1.00 91.12 69 ASP A CA 1
ATOM 508 C C . ASP A 1 69 ? 13.013 3.061 -13.963 1.00 91.12 69 ASP A C 1
ATOM 510 O O . ASP A 1 69 ? 14.038 2.392 -14.088 1.00 91.12 69 ASP A O 1
ATOM 514 N N . ASP A 1 70 ? 12.363 3.140 -12.795 1.00 92.44 70 ASP A N 1
ATOM 515 C CA . ASP A 1 70 ? 12.746 2.343 -11.629 1.00 92.44 70 ASP A CA 1
ATOM 516 C C . ASP A 1 70 ? 12.479 0.851 -11.892 1.00 92.44 70 ASP A C 1
ATOM 518 O O . ASP A 1 70 ? 11.475 0.472 -12.502 1.00 92.44 70 ASP A O 1
ATOM 522 N N . ASP A 1 71 ? 13.336 -0.022 -11.360 1.00 92.31 71 ASP A N 1
ATOM 523 C CA . ASP A 1 71 ? 13.025 -1.449 -11.334 1.00 92.31 71 ASP A CA 1
ATOM 524 C C . ASP A 1 71 ? 11.845 -1.757 -10.389 1.00 92.31 71 ASP A C 1
ATOM 526 O O . ASP A 1 71 ? 11.482 -0.989 -9.493 1.00 92.31 71 ASP A O 1
ATOM 530 N N . MET A 1 72 ? 11.222 -2.921 -10.579 1.00 91.25 72 MET A N 1
ATOM 531 C CA . MET A 1 72 ? 10.033 -3.319 -9.819 1.00 91.25 72 MET A CA 1
ATOM 532 C C . MET A 1 72 ? 10.269 -3.350 -8.300 1.00 91.25 72 MET A C 1
ATOM 534 O O . MET A 1 72 ? 9.370 -2.992 -7.535 1.00 91.25 72 MET A O 1
ATOM 538 N N . ALA A 1 73 ? 11.460 -3.760 -7.854 1.00 92.81 73 ALA A N 1
ATOM 539 C CA . ALA A 1 73 ? 11.798 -3.812 -6.435 1.00 92.81 73 ALA A CA 1
ATOM 540 C C . ALA A 1 73 ? 11.852 -2.400 -5.834 1.00 92.81 73 ALA A C 1
ATOM 542 O O . ALA A 1 73 ? 11.292 -2.156 -4.765 1.00 92.81 73 ALA A O 1
ATOM 543 N N . THR A 1 74 ? 12.435 -1.456 -6.568 1.00 95.25 74 THR A N 1
ATOM 544 C CA . THR A 1 74 ? 12.517 -0.041 -6.212 1.00 95.25 74 THR A CA 1
ATOM 545 C C . THR A 1 74 ? 11.131 0.597 -6.168 1.00 95.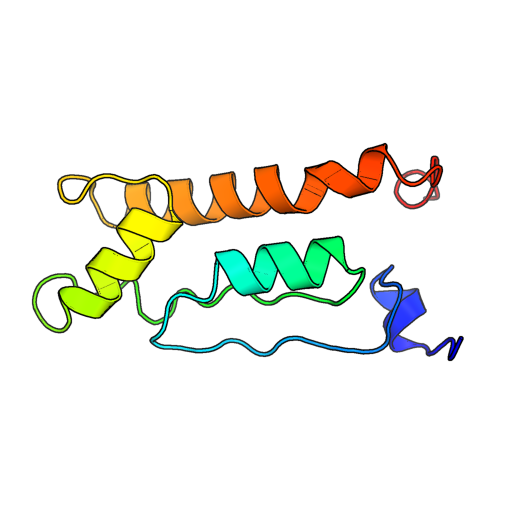25 74 THR A C 1
ATOM 547 O O . THR A 1 74 ? 10.812 1.309 -5.212 1.00 95.25 74 THR A O 1
ATOM 550 N N . VAL A 1 75 ? 10.260 0.311 -7.144 1.00 94.50 75 VAL A N 1
ATOM 551 C CA . VAL A 1 75 ? 8.869 0.795 -7.114 1.00 94.50 75 VAL A CA 1
ATOM 552 C C . VAL A 1 75 ? 8.134 0.247 -5.890 1.00 94.50 75 VAL A C 1
ATOM 554 O O . VAL A 1 75 ? 7.485 1.012 -5.172 1.00 94.50 75 VAL A O 1
ATOM 557 N N . MET A 1 76 ? 8.271 -1.050 -5.597 1.00 94.75 76 MET A N 1
ATOM 558 C CA . MET A 1 76 ? 7.657 -1.682 -4.424 1.00 94.75 76 MET A CA 1
ATOM 559 C C . MET A 1 76 ? 8.144 -1.036 -3.124 1.00 94.75 76 MET A C 1
ATOM 561 O O . MET A 1 76 ? 7.346 -0.681 -2.254 1.00 94.75 76 MET A O 1
ATOM 565 N N . GLU A 1 77 ? 9.452 -0.827 -2.998 1.00 96.06 77 GLU A N 1
ATOM 566 C CA . GLU A 1 77 ? 10.054 -0.168 -1.845 1.00 96.06 77 GLU A CA 1
ATOM 567 C C . GLU A 1 77 ? 9.507 1.254 -1.658 1.00 96.06 77 GLU A C 1
ATOM 569 O O . GLU A 1 77 ? 9.113 1.630 -0.548 1.00 96.06 77 GLU A O 1
ATOM 574 N N . LYS A 1 78 ? 9.433 2.041 -2.739 1.00 97.06 78 LYS A N 1
ATOM 575 C CA . LYS A 1 78 ? 8.896 3.408 -2.714 1.00 97.06 78 LYS A CA 1
ATOM 576 C C . LYS A 1 78 ? 7.419 3.423 -2.322 1.00 97.06 78 LYS A C 1
ATOM 578 O O . LYS A 1 78 ? 7.045 4.188 -1.430 1.00 97.06 78 LYS A O 1
ATOM 583 N N . VAL A 1 79 ? 6.604 2.522 -2.877 1.00 95.75 79 VAL A N 1
ATOM 584 C CA . VAL A 1 79 ? 5.192 2.331 -2.500 1.00 95.75 79 VAL A CA 1
ATOM 585 C C . VAL A 1 79 ? 5.048 2.046 -1.002 1.00 95.75 79 VAL A C 1
ATOM 587 O O . VAL A 1 79 ? 4.271 2.723 -0.316 1.00 95.75 79 VAL A O 1
ATOM 590 N N . LEU A 1 80 ? 5.823 1.101 -0.463 1.00 95.44 80 LEU A N 1
ATOM 591 C CA . LEU A 1 80 ? 5.787 0.737 0.957 1.00 95.44 80 LEU A CA 1
ATOM 592 C C . LEU A 1 80 ? 6.242 1.900 1.852 1.00 95.44 80 LEU A C 1
ATOM 594 O O . LEU A 1 80 ? 5.534 2.277 2.792 1.00 95.44 80 LEU A O 1
ATOM 598 N N . LYS A 1 81 ? 7.382 2.530 1.537 1.00 95.75 81 LYS A N 1
ATOM 599 C CA . LYS A 1 81 ? 7.937 3.660 2.303 1.00 95.75 81 LYS A CA 1
ATOM 600 C C . LYS A 1 81 ? 7.019 4.879 2.285 1.00 95.75 81 LYS A C 1
ATOM 602 O O . LYS A 1 81 ? 6.824 5.513 3.326 1.00 95.75 81 LYS A O 1
ATOM 607 N N . ARG A 1 82 ? 6.436 5.216 1.131 1.00 95.62 82 ARG A N 1
ATOM 608 C CA . ARG A 1 82 ? 5.475 6.320 1.002 1.00 95.62 82 ARG A CA 1
ATOM 609 C C . ARG A 1 82 ? 4.226 6.041 1.828 1.00 95.62 82 ARG A C 1
ATOM 611 O O . ARG A 1 82 ? 3.830 6.895 2.623 1.00 95.62 82 ARG A O 1
ATOM 618 N N . THR A 1 83 ? 3.631 4.860 1.668 1.00 95.25 83 THR A N 1
ATOM 619 C CA . THR A 1 83 ? 2.417 4.461 2.396 1.00 95.25 83 THR A CA 1
ATOM 620 C C . THR A 1 83 ? 2.648 4.543 3.903 1.00 95.25 83 THR A C 1
ATOM 622 O O . THR A 1 83 ? 1.868 5.183 4.607 1.00 95.25 83 THR A O 1
ATOM 625 N N . TYR A 1 84 ? 3.770 4.003 4.386 1.00 93.62 84 TYR A N 1
ATOM 626 C CA . TYR A 1 84 ? 4.166 4.071 5.793 1.00 93.62 84 TYR A CA 1
ATOM 627 C C . TYR A 1 84 ? 4.354 5.510 6.299 1.00 93.62 84 TYR A C 1
ATOM 629 O O . TYR A 1 84 ? 3.840 5.883 7.353 1.00 93.62 84 TYR A O 1
ATOM 637 N N . ARG A 1 85 ? 5.060 6.358 5.540 1.00 94.62 85 ARG A N 1
ATOM 638 C CA . ARG A 1 85 ? 5.278 7.768 5.905 1.00 94.62 85 ARG A CA 1
ATOM 639 C C . ARG A 1 85 ? 3.957 8.533 6.033 1.00 94.62 85 ARG A C 1
ATOM 641 O O . ARG A 1 85 ? 3.795 9.332 6.954 1.00 94.62 85 ARG A O 1
ATOM 648 N N . ARG A 1 86 ? 3.015 8.301 5.114 1.00 94.19 86 ARG A N 1
ATOM 649 C CA . ARG A 1 86 ? 1.744 9.042 5.025 1.00 94.19 86 ARG A CA 1
ATOM 650 C C . ARG A 1 86 ? 0.667 8.536 5.989 1.00 94.19 86 ARG A C 1
ATOM 652 O O . ARG A 1 86 ? -0.202 9.316 6.376 1.00 94.19 86 ARG A O 1
ATOM 659 N N . SER A 1 87 ? 0.711 7.272 6.406 1.00 91.00 87 SER A N 1
ATOM 660 C CA . SER A 1 87 ? -0.222 6.725 7.404 1.00 91.00 87 SER A CA 1
ATOM 661 C C . SER A 1 87 ? 0.117 7.137 8.845 1.00 91.00 87 SER A C 1
ATOM 663 O O . SER A 1 87 ? -0.698 6.966 9.748 1.00 91.00 87 SER A O 1
ATOM 665 N N . ARG A 1 88 ? 1.300 7.726 9.082 1.00 80.00 88 ARG A N 1
ATOM 666 C CA . ARG A 1 88 ? 1.747 8.196 10.407 1.00 80.00 88 ARG A CA 1
ATOM 667 C C . ARG A 1 88 ? 1.488 9.675 10.695 1.00 80.00 88 ARG A C 1
ATOM 669 O O . ARG A 1 88 ? 1.663 10.101 11.834 1.00 80.00 88 ARG A O 1
ATOM 676 N N . THR A 1 89 ? 1.068 10.469 9.710 1.00 58.81 89 THR A N 1
ATOM 677 C CA . THR A 1 89 ? 0.992 11.937 9.840 1.00 58.81 89 THR A CA 1
ATOM 678 C C . THR A 1 89 ? -0.070 12.403 10.848 1.00 58.81 89 THR A C 1
ATOM 680 O O . THR A 1 89 ? 0.078 13.472 11.432 1.00 58.81 89 THR A O 1
ATOM 683 N N . ARG A 1 90 ? -1.113 11.600 11.118 1.00 53.78 90 ARG A N 1
ATOM 684 C CA . ARG A 1 90 ? -2.148 11.921 12.126 1.00 53.78 90 ARG A CA 1
ATOM 685 C C . ARG A 1 90 ? -2.041 11.172 13.451 1.00 53.78 90 ARG A C 1
ATOM 687 O O . ARG A 1 90 ? -2.576 11.661 14.441 1.00 53.78 90 ARG A O 1
ATOM 694 N N . ALA A 1 91 ? -1.295 10.069 13.512 1.00 49.94 91 ALA A N 1
ATOM 695 C CA . ALA A 1 91 ? -1.028 9.377 14.777 1.00 49.94 91 ALA A CA 1
ATOM 696 C C . ALA A 1 91 ? -0.295 10.274 15.801 1.00 49.94 91 ALA A C 1
ATOM 698 O O . ALA A 1 91 ? -0.352 10.009 16.997 1.00 49.94 91 ALA A O 1
ATOM 699 N N . ALA A 1 92 ? 0.371 11.341 15.337 1.00 41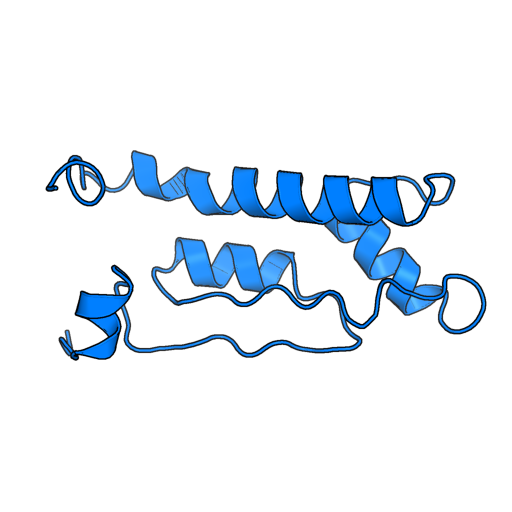.34 92 ALA A N 1
ATOM 700 C CA . ALA A 1 92 ? 1.054 12.323 16.178 1.00 41.34 92 ALA A CA 1
ATOM 701 C C . ALA A 1 92 ? 0.189 13.536 16.591 1.00 41.34 92 ALA A C 1
ATOM 703 O O . ALA A 1 92 ? 0.531 14.198 17.565 1.00 41.34 92 ALA A O 1
ATOM 704 N N . SER A 1 93 ? -0.899 13.855 15.873 1.00 36.47 93 SER A N 1
ATOM 705 C CA . SER A 1 93 ? -1.694 15.082 16.094 1.00 36.47 93 SER A CA 1
ATOM 706 C C . SER A 1 93 ? -3.029 14.853 16.800 1.00 36.47 93 SER A C 1
ATOM 708 O O . SER A 1 93 ? -3.567 15.778 17.406 1.00 36.47 93 SER A O 1
ATOM 710 N N . SER A 1 94 ? -3.555 13.627 16.804 1.00 42.28 94 SER A N 1
ATOM 711 C CA . SER A 1 94 ? -4.491 13.220 17.850 1.00 42.28 94 SER A CA 1
ATOM 712 C C . SER A 1 94 ? -3.668 12.931 19.099 1.00 42.28 94 SER A C 1
ATOM 714 O O . SER A 1 94 ? -2.805 12.062 19.028 1.00 42.28 94 SER A O 1
ATOM 716 N N . GLY A 1 95 ? -3.906 13.634 20.209 1.00 34.72 95 GLY A N 1
ATOM 717 C CA . GLY A 1 95 ? -3.258 13.427 21.512 1.00 34.72 95 GLY A CA 1
ATOM 718 C C . GLY A 1 95 ? -3.502 12.037 22.116 1.00 34.72 95 GLY A C 1
ATOM 719 O O . GLY A 1 95 ? -4.077 11.903 23.188 1.00 34.72 95 GLY A O 1
ATOM 720 N N . SER A 1 96 ? -3.057 10.994 21.424 1.00 39.81 96 SER A N 1
ATOM 721 C CA . SER A 1 96 ? -2.929 9.626 21.889 1.00 39.81 96 SER A CA 1
ATOM 722 C C . SER A 1 96 ? -1.444 9.300 21.995 1.00 39.81 96 SER A C 1
ATOM 724 O O . SER A 1 96 ? -0.925 8.346 21.410 1.00 39.81 96 SER A O 1
ATOM 726 N N . THR A 1 97 ? -0.729 10.124 22.752 1.00 37.72 97 THR A N 1
ATOM 727 C CA . THR A 1 97 ? 0.488 9.672 23.411 1.00 37.72 97 THR A CA 1
ATOM 728 C C . THR A 1 97 ? 0.101 8.414 24.197 1.00 37.72 97 THR A C 1
ATOM 730 O O . THR A 1 97 ? -0.784 8.481 25.044 1.00 37.72 97 THR A O 1
ATOM 733 N N . SER A 1 98 ? 0.734 7.271 23.905 1.00 37.31 98 SER A N 1
ATOM 734 C CA . SER A 1 98 ? 0.538 5.968 24.579 1.00 37.31 98 SER A CA 1
ATOM 735 C C . SER A 1 98 ? -0.542 5.018 24.025 1.00 37.31 98 SER A C 1
ATOM 737 O O . SER A 1 98 ? -1.460 4.622 24.739 1.00 37.31 98 SER A O 1
ATOM 739 N N . TRP A 1 99 ? -0.368 4.531 22.792 1.00 41.75 99 TRP A N 1
ATOM 740 C CA . TRP A 1 99 ? -0.885 3.194 22.423 1.00 41.75 99 TRP A CA 1
ATOM 741 C C . TRP A 1 99 ? 0.212 2.173 22.104 1.00 41.75 99 TRP A C 1
ATOM 743 O O . TRP A 1 99 ? 0.022 0.989 22.342 1.00 41.75 99 TRP A O 1
ATOM 753 N N . TYR A 1 100 ? 1.397 2.612 21.666 1.00 39.91 100 TYR A N 1
ATOM 754 C CA . TYR A 1 100 ? 2.502 1.705 21.317 1.00 39.91 100 TYR A CA 1
ATOM 755 C C . TYR A 1 100 ? 3.511 1.461 22.459 1.00 39.91 100 TYR A C 1
ATOM 757 O O . TYR A 1 100 ? 4.410 0.642 22.323 1.00 39.91 100 TYR A O 1
ATOM 765 N N . ARG A 1 101 ? 3.387 2.162 23.598 1.00 33.09 101 ARG A N 1
ATOM 766 C CA . ARG A 1 101 ? 4.353 2.100 24.719 1.00 33.09 101 ARG A CA 1
ATOM 767 C C . ARG A 1 101 ? 3.800 1.425 25.983 1.00 33.09 101 ARG A C 1
ATOM 769 O O . ARG A 1 101 ? 4.269 1.698 27.081 1.00 33.09 101 ARG A O 1
ATOM 776 N N . ARG A 1 102 ? 2.785 0.570 25.838 1.00 32.56 102 ARG A N 1
ATOM 777 C CA . ARG A 1 102 ? 2.328 -0.341 26.898 1.00 32.56 102 ARG A CA 1
ATOM 778 C C . ARG A 1 102 ? 2.459 -1.790 26.434 1.00 32.56 102 ARG A C 1
ATOM 780 O O . ARG A 1 102 ? 1.467 -2.454 26.156 1.00 32.56 102 ARG A O 1
ATOM 787 N N . LYS A 1 103 ? 3.705 -2.241 26.341 1.00 37.22 103 LYS A N 1
ATOM 788 C CA . LYS A 1 103 ? 4.137 -3.569 26.771 1.00 37.22 103 LYS A CA 1
ATOM 789 C C . LYS A 1 103 ? 5.492 -3.408 27.436 1.00 37.22 103 LYS A C 1
ATOM 791 O O . LYS A 1 103 ? 6.276 -2.583 26.916 1.00 37.22 103 LYS A O 1
#